Protein AF-A0A1F5BVP1-F1 (afdb_monomer_lite)

Sequence (93 aa):
MGLFGPTPPPRVTPEEFKNKVVSQLYVHGFSQKERNEVEELFAGDMYEDKEVDIGIDAGELARKIEWLKTNMDKHILSEEKIAALEAVFRQYM

pLDDT: mean 84.64, std 12.07, range [42.88, 94.56]

Structure (mmCIF, N/CA/C/O backbone):
data_AF-A0A1F5BVP1-F1
#
_entry.id   AF-A0A1F5BVP1-F1
#
loop_
_atom_site.group_PDB
_atom_site.id
_atom_site.type_symbol
_atom_site.label_atom_id
_atom_site.label_alt_id
_atom_site.label_comp_id
_atom_site.label_asym_id
_atom_site.label_entity_id
_atom_site.label_seq_id
_atom_site.pdbx_PDB_ins_code
_atom_site.Cartn_x
_atom_site.Cartn_y
_atom_site.Cartn_z
_atom_site.occupancy
_atom_site.B_iso_or_equiv
_atom_site.auth_seq_id
_atom_site.auth_comp_id
_atom_site.auth_asym_id
_atom_site.auth_atom_id
_atom_site.pdbx_PDB_model_num
ATOM 1 N N . MET A 1 1 ? 18.110 -15.561 -33.889 1.00 42.88 1 MET A N 1
ATOM 2 C CA . MET A 1 1 ? 18.877 -15.489 -32.628 1.00 42.88 1 MET A CA 1
ATOM 3 C C . MET A 1 1 ? 18.041 -14.696 -31.642 1.00 42.88 1 MET A C 1
ATOM 5 O O . MET A 1 1 ? 17.545 -13.644 -32.020 1.00 42.88 1 MET A O 1
ATOM 9 N N . GLY A 1 2 ? 17.759 -15.285 -30.479 1.00 49.84 2 GLY A N 1
ATOM 10 C CA . GLY A 1 2 ? 16.793 -14.776 -29.507 1.00 49.84 2 GLY A CA 1
ATOM 11 C C . GLY A 1 2 ? 17.285 -13.527 -28.782 1.00 49.84 2 GLY A C 1
ATOM 12 O O . GLY A 1 2 ? 18.436 -13.471 -28.365 1.00 49.84 2 GLY A O 1
ATOM 13 N N . LEU A 1 3 ? 16.390 -12.549 -28.640 1.00 50.53 3 LEU A N 1
ATOM 14 C CA . LEU A 1 3 ? 16.575 -11.325 -27.855 1.00 50.53 3 LEU A CA 1
ATOM 15 C C . LEU A 1 3 ? 15.427 -11.159 -26.849 1.00 50.53 3 LEU A C 1
ATOM 17 O O . LEU A 1 3 ? 14.904 -10.070 -26.658 1.00 50.53 3 LEU A O 1
ATOM 21 N N . PHE A 1 4 ? 15.013 -12.256 -26.223 1.00 55.00 4 PHE A N 1
ATOM 22 C CA . PHE A 1 4 ? 14.133 -12.213 -25.063 1.00 55.00 4 PHE A CA 1
ATOM 23 C C . PHE A 1 4 ? 14.929 -12.798 -23.904 1.00 55.00 4 PHE A C 1
ATOM 25 O O . PHE A 1 4 ? 14.995 -14.013 -23.727 1.00 55.00 4 PHE A O 1
ATOM 32 N N . GLY A 1 5 ? 15.616 -11.920 -23.166 1.00 55.91 5 GLY A N 1
ATOM 33 C CA . GLY A 1 5 ? 16.005 -12.241 -21.795 1.00 55.91 5 GLY A CA 1
ATOM 34 C C . GLY A 1 5 ? 14.754 -12.600 -20.979 1.00 55.91 5 GLY A C 1
ATOM 35 O O . GLY A 1 5 ? 13.641 -12.329 -21.440 1.00 55.91 5 GLY A O 1
ATOM 36 N N . PRO A 1 6 ? 14.904 -13.238 -19.806 1.00 50.28 6 PRO A N 1
ATOM 37 C CA . PRO A 1 6 ? 13.760 -13.568 -18.963 1.00 50.28 6 PRO A CA 1
ATOM 38 C C . PRO A 1 6 ? 12.928 -12.304 -18.749 1.00 50.28 6 PRO A C 1
ATOM 40 O O . PRO A 1 6 ? 13.460 -11.279 -18.323 1.00 50.28 6 PRO A O 1
ATOM 43 N N . THR A 1 7 ? 11.648 -12.362 -19.116 1.00 56.88 7 THR A N 1
ATOM 44 C CA . THR A 1 7 ? 10.698 -11.286 -18.849 1.00 56.88 7 THR A CA 1
ATOM 45 C C . THR A 1 7 ? 10.791 -10.973 -17.356 1.00 56.88 7 THR A C 1
ATOM 47 O O . THR A 1 7 ? 10.706 -11.919 -16.563 1.00 56.88 7 THR A O 1
ATOM 50 N N . PRO A 1 8 ? 11.030 -9.711 -16.952 1.00 57.62 8 PRO A N 1
ATOM 51 C CA . PRO A 1 8 ? 11.033 -9.375 -15.540 1.00 57.62 8 PRO A CA 1
ATOM 52 C C . PRO A 1 8 ? 9.720 -9.857 -14.911 1.00 57.62 8 PRO A C 1
ATOM 54 O O . PRO A 1 8 ? 8.686 -9.851 -15.593 1.00 57.62 8 PRO A O 1
ATOM 57 N N . PRO A 1 9 ? 9.759 -10.338 -13.656 1.00 61.56 9 PRO A N 1
ATOM 58 C CA . PRO A 1 9 ? 8.552 -10.770 -12.974 1.00 61.56 9 PRO A CA 1
ATOM 59 C C . PRO A 1 9 ? 7.510 -9.643 -13.020 1.00 61.56 9 PRO A C 1
ATOM 61 O O . PRO A 1 9 ? 7.889 -8.468 -13.000 1.00 61.56 9 PRO A O 1
ATOM 64 N N . PRO A 1 10 ? 6.217 -9.983 -13.127 1.00 77.38 10 PRO A N 1
ATOM 65 C CA . PRO A 1 10 ? 5.161 -8.988 -13.193 1.00 77.38 10 PRO A CA 1
ATOM 66 C C . PRO A 1 10 ? 5.222 -8.110 -11.941 1.00 77.38 10 PRO A C 1
ATOM 68 O O . PRO A 1 10 ? 5.179 -8.597 -10.809 1.00 77.38 10 PRO A O 1
ATOM 71 N N . ARG A 1 11 ? 5.399 -6.811 -12.171 1.00 85.44 11 ARG A N 1
ATOM 72 C CA . ARG A 1 11 ? 5.468 -5.772 -11.148 1.00 85.44 11 ARG A CA 1
ATOM 73 C C . ARG A 1 11 ? 4.328 -4.808 -11.371 1.00 85.44 11 ARG A C 1
ATOM 75 O O . ARG A 1 11 ? 4.072 -4.419 -12.508 1.00 85.44 11 ARG A O 1
ATOM 82 N N . VAL A 1 12 ? 3.697 -4.379 -10.288 1.00 86.94 12 VAL A N 1
ATOM 83 C CA . VAL A 1 12 ? 2.743 -3.275 -10.349 1.00 86.94 12 VAL A CA 1
ATOM 84 C C . VAL A 1 12 ? 3.543 -1.990 -10.494 1.00 86.94 12 VAL A C 1
ATOM 86 O O . VAL A 1 12 ? 4.217 -1.556 -9.560 1.00 86.94 12 VAL A O 1
ATOM 89 N N . THR A 1 13 ? 3.493 -1.399 -11.683 1.00 87.94 13 THR A N 1
ATOM 90 C CA . THR A 1 13 ? 4.173 -0.128 -11.965 1.00 87.94 13 THR A CA 1
ATOM 91 C C . THR A 1 13 ? 3.511 1.037 -11.211 1.00 87.94 13 THR A C 1
ATOM 93 O O . THR A 1 13 ? 2.338 0.938 -10.841 1.00 87.94 13 THR A O 1
ATOM 96 N N . PRO A 1 14 ? 4.194 2.183 -11.022 1.00 86.88 14 PRO A N 1
ATOM 97 C CA . PRO A 1 14 ? 3.590 3.362 -10.392 1.00 86.88 14 PRO A CA 1
ATOM 98 C C . PRO A 1 14 ? 2.299 3.828 -11.083 1.00 86.88 14 PRO A C 1
ATOM 100 O O . PRO A 1 14 ? 1.336 4.236 -10.428 1.00 86.88 14 PRO A O 1
ATOM 103 N N . GLU A 1 15 ? 2.246 3.728 -12.415 1.00 86.12 15 GLU A N 1
ATOM 104 C CA . GLU A 1 15 ? 1.048 4.058 -13.188 1.00 86.12 15 GLU A CA 1
ATOM 105 C C . GLU A 1 15 ? -0.103 3.089 -12.885 1.00 86.12 15 GLU A C 1
ATOM 107 O O . GLU A 1 15 ? -1.238 3.513 -12.657 1.00 86.12 15 GLU A O 1
ATOM 112 N N . GLU A 1 16 ? 0.174 1.786 -12.837 1.00 87.00 16 GLU A N 1
ATOM 113 C CA . GLU A 1 16 ? -0.829 0.772 -12.513 1.00 87.00 16 GLU A CA 1
ATOM 114 C C . GLU A 1 16 ? -1.291 0.850 -11.069 1.00 87.00 16 GLU A C 1
ATOM 116 O O . GLU A 1 16 ? -2.479 0.679 -10.799 1.00 87.00 16 GLU A O 1
ATOM 121 N N . PHE A 1 17 ? -0.392 1.168 -10.145 1.00 88.88 17 PHE A N 1
ATOM 122 C CA . PHE A 1 17 ? -0.767 1.414 -8.767 1.00 88.88 17 PHE A CA 1
ATOM 123 C C . PHE A 1 17 ? -1.779 2.564 -8.686 1.00 88.88 17 PHE A C 1
ATOM 125 O O 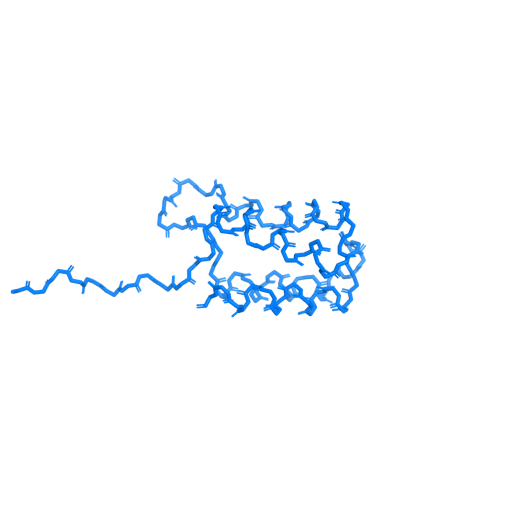. PHE A 1 17 ? -2.887 2.397 -8.168 1.00 88.88 17 PHE A O 1
ATOM 132 N N . LYS A 1 18 ? -1.453 3.711 -9.291 1.00 87.38 18 LYS A N 1
ATOM 133 C CA . LYS A 1 18 ? -2.316 4.896 -9.258 1.00 87.38 18 LYS A CA 1
ATOM 134 C C . LYS A 1 18 ? -3.651 4.682 -9.975 1.00 87.38 18 LYS A C 1
ATOM 136 O O . LYS A 1 18 ? -4.691 5.115 -9.483 1.00 87.38 18 LYS A O 1
ATOM 141 N N . ASN A 1 19 ? -3.640 4.021 -11.132 1.00 86.88 19 ASN A N 1
ATOM 142 C CA . ASN A 1 19 ? -4.828 3.901 -11.979 1.00 86.88 19 ASN A CA 1
ATOM 143 C C . ASN A 1 19 ? -5.697 2.686 -11.640 1.00 86.88 19 ASN A C 1
ATOM 145 O O . ASN A 1 19 ? -6.921 2.749 -11.769 1.00 86.88 19 ASN A O 1
ATOM 149 N N . LYS A 1 20 ? -5.083 1.573 -11.228 1.00 88.31 20 LYS A N 1
ATOM 150 C CA . LYS A 1 20 ? -5.772 0.296 -11.006 1.00 88.31 20 LYS A CA 1
ATOM 151 C C . LYS A 1 20 ? -5.926 0.016 -9.517 1.00 88.31 20 LYS A C 1
ATOM 153 O O . LYS A 1 20 ? -7.056 -0.102 -9.049 1.00 88.31 20 LYS A O 1
ATOM 158 N N . VAL A 1 21 ? -4.827 -0.009 -8.761 1.00 89.25 21 VAL A N 1
ATOM 159 C CA . VAL A 1 21 ? -4.859 -0.371 -7.333 1.00 89.25 21 VAL A CA 1
ATOM 160 C C . VAL A 1 21 ? -5.666 0.644 -6.527 1.00 89.25 21 VAL A C 1
ATOM 162 O O . VAL A 1 21 ? -6.659 0.267 -5.912 1.00 89.25 21 VAL A O 1
ATOM 165 N N . VAL A 1 22 ? -5.332 1.937 -6.584 1.00 88.12 22 VAL A N 1
ATOM 166 C CA . VAL A 1 22 ? -6.042 2.983 -5.815 1.00 88.12 22 VAL A CA 1
ATOM 167 C C . VAL A 1 22 ? -7.534 3.045 -6.167 1.00 88.12 22 VAL A C 1
ATOM 169 O O . VAL A 1 22 ? -8.379 3.248 -5.289 1.00 88.12 22 VAL A O 1
ATOM 172 N N . SER A 1 23 ? -7.871 2.821 -7.441 1.00 89.31 23 SER A N 1
ATOM 173 C CA . SER A 1 23 ? -9.258 2.747 -7.914 1.00 89.31 23 SER A CA 1
ATOM 174 C C . SER A 1 23 ? -10.006 1.556 -7.305 1.00 89.31 23 SER A C 1
ATOM 176 O O . SER A 1 23 ? -11.100 1.721 -6.763 1.00 89.31 23 SER A O 1
ATOM 178 N N . GLN A 1 24 ? -9.398 0.366 -7.294 1.00 90.62 24 GLN A N 1
ATOM 179 C CA . GLN A 1 24 ? -9.993 -0.812 -6.657 1.00 90.62 24 GLN A CA 1
ATOM 180 C C . GLN A 1 24 ? -10.118 -0.644 -5.139 1.00 90.62 24 GLN A C 1
ATOM 182 O O . GLN A 1 24 ? -11.153 -0.986 -4.573 1.00 90.62 24 GLN A O 1
ATOM 187 N N . LEU A 1 25 ? -9.135 -0.040 -4.466 1.00 90.50 25 LEU A N 1
ATOM 188 C CA . LEU A 1 25 ? -9.232 0.244 -3.029 1.00 90.50 25 LEU A CA 1
ATOM 189 C C . LEU A 1 25 ? -10.430 1.145 -2.704 1.00 90.50 25 LEU A C 1
ATOM 191 O O . LEU A 1 25 ? -11.112 0.932 -1.702 1.00 90.50 25 LEU A O 1
ATOM 195 N N . TYR A 1 26 ? -10.742 2.111 -3.573 1.00 89.62 26 TYR A N 1
ATOM 196 C CA . TYR A 1 26 ? -11.958 2.911 -3.435 1.00 89.62 26 TYR A CA 1
ATOM 197 C C . TYR A 1 26 ? -13.231 2.055 -3.538 1.00 89.62 26 TYR A C 1
ATOM 199 O O . TYR A 1 26 ? -14.118 2.180 -2.693 1.00 89.62 26 TYR A O 1
ATOM 207 N N . VAL A 1 27 ? -13.301 1.142 -4.514 1.00 89.75 27 VAL A N 1
ATOM 208 C CA . VAL A 1 27 ? -14.423 0.193 -4.668 1.00 89.75 27 VAL A CA 1
ATOM 209 C C . VAL A 1 27 ? -14.564 -0.718 -3.443 1.00 89.75 27 VAL A C 1
ATOM 211 O O . VAL A 1 27 ? -15.678 -0.992 -3.002 1.00 89.75 27 VAL A O 1
ATOM 214 N N . HIS A 1 28 ? -13.445 -1.121 -2.840 1.00 88.38 28 HIS A N 1
ATOM 215 C CA . HIS A 1 28 ? -13.396 -1.927 -1.617 1.00 88.38 28 HIS A CA 1
ATOM 216 C C . H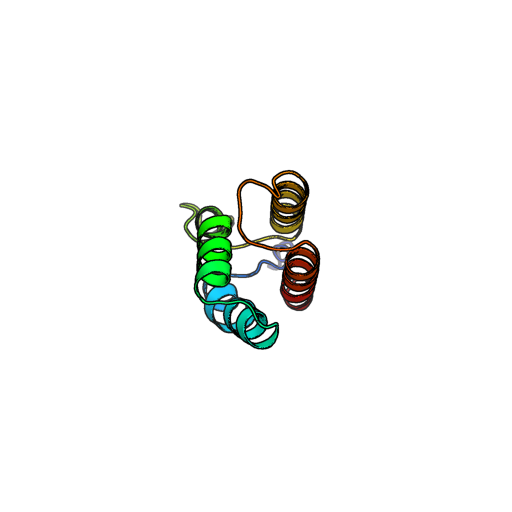IS A 1 28 ? -13.658 -1.129 -0.322 1.00 88.38 28 HIS A C 1
ATOM 218 O O . HIS A 1 28 ? -13.489 -1.657 0.777 1.00 88.38 28 HIS A O 1
ATOM 224 N N . GLY A 1 29 ? -14.093 0.132 -0.419 1.00 91.25 29 GLY A N 1
ATOM 225 C CA . GLY A 1 29 ? -14.527 0.920 0.737 1.00 91.25 29 GLY A CA 1
ATOM 226 C C . GLY A 1 29 ? -13.386 1.494 1.579 1.00 91.25 29 GLY A C 1
ATOM 227 O O . GLY A 1 29 ? -13.575 1.792 2.763 1.00 91.25 29 GLY A O 1
ATOM 228 N N . PHE A 1 30 ? -12.195 1.662 1.000 1.00 93.81 30 PHE A N 1
ATOM 229 C CA . PHE A 1 30 ? -11.109 2.367 1.672 1.00 93.81 30 PHE A CA 1
ATOM 230 C C . PHE A 1 30 ? -11.406 3.868 1.704 1.00 93.81 30 PHE A C 1
ATOM 232 O O . PHE A 1 30 ? -11.671 4.517 0.687 1.00 93.81 30 PHE A O 1
ATOM 239 N N . SER A 1 31 ? -11.316 4.446 2.895 1.00 94.00 31 SER A N 1
ATOM 240 C CA . SER A 1 31 ? -11.382 5.886 3.100 1.00 94.00 31 SER A CA 1
ATOM 241 C C . SER A 1 31 ? -10.190 6.588 2.443 1.00 94.00 31 SER A C 1
ATOM 243 O O . SER A 1 31 ? -9.204 5.971 2.038 1.00 94.00 31 SER A O 1
ATOM 245 N N . GLN A 1 32 ? -10.257 7.917 2.331 1.00 92.06 32 GLN A N 1
ATOM 246 C CA . GLN A 1 32 ? -9.118 8.693 1.833 1.00 92.06 32 GLN A CA 1
ATOM 247 C C . GLN A 1 32 ? -7.867 8.494 2.698 1.00 92.06 32 GLN A C 1
ATOM 249 O O . GLN A 1 32 ? -6.785 8.335 2.153 1.00 92.06 32 GLN A O 1
ATOM 254 N N . LYS A 1 33 ? -8.018 8.460 4.028 1.00 92.62 33 LYS A N 1
ATOM 255 C CA . LYS A 1 33 ? -6.883 8.280 4.943 1.00 92.62 33 LYS A CA 1
ATOM 256 C C . LYS A 1 33 ? -6.217 6.921 4.752 1.00 92.62 33 LYS A C 1
ATOM 258 O O . LYS A 1 33 ? -5.003 6.850 4.693 1.00 92.62 33 LYS A O 1
ATOM 263 N N . GLU A 1 34 ? -7.010 5.862 4.610 1.00 92.69 34 GLU A N 1
ATOM 264 C CA . GLU A 1 34 ? -6.485 4.504 4.419 1.00 92.69 34 GLU A CA 1
ATOM 265 C C . GLU A 1 34 ? -5.807 4.337 3.065 1.00 92.69 34 GLU A C 1
ATOM 267 O O . GLU A 1 34 ? -4.800 3.650 2.972 1.00 92.69 34 GLU A O 1
ATOM 272 N N . ARG A 1 35 ? -6.333 4.976 2.013 1.00 92.31 35 ARG A N 1
ATOM 273 C CA . ARG A 1 35 ? -5.652 4.995 0.716 1.00 92.31 35 ARG A CA 1
ATOM 274 C C . ARG A 1 35 ? -4.323 5.729 0.819 1.00 92.31 35 ARG A C 1
ATOM 276 O O . ARG A 1 35 ? -3.331 5.155 0.407 1.00 92.31 35 ARG A O 1
ATOM 283 N N . ASN A 1 36 ? -4.286 6.910 1.437 1.00 91.44 36 ASN A N 1
ATOM 284 C CA . ASN A 1 36 ? -3.037 7.646 1.648 1.00 91.44 36 ASN A CA 1
ATOM 285 C C . ASN A 1 36 ? -2.003 6.814 2.424 1.00 91.44 36 ASN A C 1
ATOM 287 O O . ASN A 1 36 ? -0.853 6.768 2.015 1.00 91.44 36 ASN A O 1
ATOM 291 N N . GLU A 1 37 ? -2.417 6.108 3.481 1.00 91.56 37 GLU A N 1
ATOM 292 C CA . GLU A 1 37 ? -1.547 5.190 4.234 1.00 91.56 37 GLU A CA 1
ATOM 293 C C . GLU A 1 37 ? -0.948 4.103 3.325 1.00 91.56 37 GLU A C 1
ATOM 295 O O . GLU A 1 37 ? 0.242 3.806 3.391 1.00 91.56 37 GLU A O 1
ATOM 300 N N . VAL A 1 38 ? -1.766 3.521 2.440 1.00 91.19 38 VAL A N 1
ATOM 301 C CA . VAL A 1 38 ? -1.297 2.540 1.453 1.00 91.19 38 VAL A CA 1
ATOM 302 C C . VAL A 1 38 ? -0.329 3.190 0.460 1.00 91.19 38 VAL A C 1
ATOM 304 O O . VAL A 1 38 ? 0.710 2.607 0.170 1.00 91.19 38 VAL A O 1
ATOM 307 N N . GLU A 1 39 ? -0.621 4.387 -0.051 1.00 90.31 39 GLU A N 1
ATOM 308 C CA . GLU A 1 39 ? 0.299 5.104 -0.944 1.00 90.31 39 GLU A CA 1
ATOM 309 C C . GLU A 1 39 ? 1.645 5.380 -0.260 1.00 90.31 39 GLU A C 1
ATOM 311 O O . GLU A 1 39 ? 2.685 5.127 -0.860 1.00 90.31 39 GLU A O 1
ATOM 316 N N . GLU A 1 40 ? 1.644 5.821 1.000 1.00 90.06 40 GLU A N 1
ATOM 317 C CA . GLU A 1 40 ? 2.861 6.065 1.785 1.00 90.06 40 GLU A CA 1
ATOM 318 C C . GLU A 1 40 ? 3.652 4.776 2.042 1.00 90.06 40 GLU A C 1
ATOM 320 O O . GLU A 1 40 ? 4.874 4.759 1.879 1.00 90.06 40 GLU A O 1
ATOM 325 N N . LEU A 1 41 ? 2.966 3.676 2.368 1.00 90.19 41 LEU A N 1
ATOM 326 C CA . LEU A 1 41 ? 3.584 2.369 2.600 1.00 90.19 41 LEU A CA 1
ATOM 327 C C . LEU A 1 41 ? 4.378 1.876 1.382 1.00 90.19 41 LEU A C 1
ATOM 329 O O . LEU A 1 41 ? 5.439 1.267 1.542 1.00 90.19 41 LEU A O 1
ATOM 333 N N . PHE A 1 42 ? 3.871 2.121 0.173 1.00 89.19 42 PHE A N 1
ATOM 334 C CA . PHE A 1 42 ? 4.492 1.690 -1.082 1.00 89.19 42 PHE A CA 1
ATOM 335 C C . PHE A 1 42 ? 5.240 2.808 -1.828 1.00 89.19 42 PHE A C 1
ATOM 337 O O . PHE A 1 42 ? 5.808 2.565 -2.892 1.00 89.19 42 PHE A O 1
ATOM 344 N N . ALA A 1 43 ? 5.282 4.029 -1.287 1.00 86.25 43 ALA A N 1
ATOM 345 C CA . ALA A 1 43 ? 5.956 5.154 -1.932 1.00 86.25 43 ALA A CA 1
ATOM 346 C C . ALA A 1 43 ? 7.444 4.861 -2.170 1.00 86.25 43 ALA A C 1
ATOM 348 O O . ALA A 1 43 ? 7.975 5.212 -3.218 1.00 86.25 43 ALA A O 1
ATOM 349 N N . GLY A 1 44 ? 8.098 4.174 -1.227 1.00 82.50 44 GLY A N 1
ATOM 350 C CA . GLY A 1 44 ? 9.502 3.781 -1.358 1.00 82.50 44 GLY A CA 1
ATOM 351 C C . GLY A 1 44 ? 9.784 2.980 -2.631 1.00 82.50 44 GLY A C 1
ATOM 352 O O . GLY A 1 44 ? 10.696 3.337 -3.363 1.00 82.50 44 GLY A O 1
ATOM 353 N N . ASP A 1 45 ? 8.957 1.976 -2.939 1.00 81.62 45 ASP A N 1
ATOM 354 C CA . ASP A 1 45 ? 9.179 1.090 -4.096 1.00 81.62 45 ASP A CA 1
ATOM 355 C C . ASP A 1 45 ? 8.715 1.743 -5.419 1.00 81.62 45 ASP A C 1
ATOM 357 O O . ASP A 1 45 ? 9.133 1.373 -6.515 1.00 81.62 45 ASP A O 1
ATOM 361 N N . MET A 1 46 ? 7.859 2.771 -5.349 1.00 81.00 46 MET A N 1
ATOM 362 C CA . MET A 1 46 ? 7.415 3.524 -6.532 1.00 81.00 46 MET A CA 1
ATOM 363 C C . MET A 1 46 ? 8.389 4.600 -7.002 1.00 81.00 46 MET A C 1
ATOM 365 O O . MET A 1 46 ? 8.311 5.006 -8.163 1.00 81.00 46 MET A O 1
ATOM 369 N N . TYR A 1 47 ? 9.266 5.079 -6.121 1.00 76.69 47 TYR A N 1
ATOM 370 C CA . TYR A 1 47 ? 10.199 6.172 -6.403 1.00 76.69 47 TYR A CA 1
ATOM 371 C C . TYR A 1 47 ? 11.667 5.744 -6.255 1.00 76.69 47 TYR A C 1
ATOM 373 O O . TYR A 1 47 ? 12.518 6.581 -5.959 1.00 76.69 47 TYR A O 1
ATOM 381 N N . GLU A 1 48 ? 11.976 4.459 -6.458 1.00 72.50 48 GLU A N 1
ATOM 382 C CA . GLU A 1 48 ? 13.360 3.980 -6.448 1.00 72.50 48 GLU A CA 1
ATOM 383 C C . GLU A 1 48 ? 14.215 4.618 -7.560 1.00 72.50 48 GLU A C 1
ATOM 385 O O . GLU A 1 48 ? 13.761 4.837 -8.684 1.00 72.50 48 GLU A O 1
ATOM 390 N N . ASP A 1 49 ? 15.494 4.872 -7.255 1.00 66.88 49 ASP A N 1
ATOM 391 C CA . ASP A 1 49 ? 16.452 5.516 -8.171 1.00 66.88 49 ASP A CA 1
ATOM 392 C C . ASP A 1 49 ? 16.785 4.663 -9.409 1.00 66.88 49 ASP A C 1
ATOM 394 O O . ASP A 1 49 ? 17.279 5.172 -10.419 1.00 66.88 49 ASP A O 1
ATOM 398 N N . LYS A 1 50 ? 16.566 3.346 -9.335 1.00 71.38 50 LYS A N 1
ATOM 399 C CA . LYS A 1 50 ? 16.869 2.407 -10.415 1.00 71.38 50 LYS A CA 1
ATOM 400 C C . LYS A 1 50 ? 15.592 1.987 -11.116 1.00 71.38 50 LYS A C 1
ATOM 402 O O . LYS A 1 50 ? 14.767 1.292 -10.546 1.00 71.38 50 LYS A O 1
ATOM 407 N N . GLU A 1 51 ? 15.500 2.293 -12.406 1.00 63.78 51 GLU A N 1
ATOM 408 C CA . GLU A 1 51 ? 14.351 1.943 -13.255 1.00 63.78 51 GLU A CA 1
ATOM 409 C C . GLU A 1 51 ? 14.012 0.441 -13.245 1.00 63.78 51 GLU A C 1
ATOM 411 O O . GLU A 1 51 ? 12.852 0.059 -13.363 1.00 63.78 51 GLU A O 1
ATOM 416 N N . VAL A 1 52 ? 15.017 -0.420 -13.046 1.00 67.81 52 VAL A N 1
ATOM 417 C CA . VAL A 1 52 ? 14.838 -1.878 -12.947 1.00 67.81 52 VAL A CA 1
ATOM 418 C C . VAL A 1 52 ? 14.220 -2.344 -11.631 1.00 67.81 52 VAL A C 1
ATOM 420 O O . VAL A 1 52 ? 13.795 -3.494 -11.568 1.00 67.81 52 VAL A O 1
ATOM 423 N N . ASP A 1 53 ? 14.173 -1.489 -10.615 1.00 72.00 53 ASP A N 1
ATOM 424 C CA . ASP A 1 53 ? 13.639 -1.778 -9.283 1.00 72.00 53 ASP A CA 1
ATOM 425 C C . ASP A 1 53 ? 12.332 -0.999 -9.018 1.00 72.00 53 ASP A C 1
ATOM 427 O O . ASP A 1 53 ? 11.676 -1.216 -8.010 1.00 72.00 53 ASP A O 1
ATOM 431 N N . ILE A 1 54 ? 11.892 -0.152 -9.962 1.00 81.81 54 ILE A N 1
ATOM 432 C CA . ILE A 1 54 ? 10.630 0.590 -9.860 1.00 81.81 54 ILE A CA 1
ATOM 433 C C . ILE A 1 54 ? 9.423 -0.355 -9.926 1.00 81.81 54 ILE A C 1
ATOM 435 O O . ILE A 1 54 ? 9.264 -1.151 -10.861 1.00 81.81 54 ILE A O 1
ATOM 439 N N . GLY A 1 55 ? 8.499 -0.156 -8.988 1.00 85.50 55 GLY A N 1
ATOM 440 C CA . GLY A 1 55 ? 7.235 -0.874 -8.896 1.00 85.50 55 GLY A CA 1
ATOM 441 C C . GLY A 1 55 ? 7.228 -1.857 -7.735 1.00 85.50 55 GLY A C 1
ATOM 442 O O . GLY A 1 55 ? 8.117 -1.855 -6.900 1.00 85.50 55 GLY A O 1
ATOM 443 N N . ILE A 1 56 ? 6.178 -2.670 -7.663 1.00 87.06 56 ILE A N 1
ATOM 444 C CA . ILE A 1 56 ? 5.981 -3.603 -6.550 1.00 87.06 56 ILE A CA 1
ATOM 445 C C . ILE A 1 56 ? 5.939 -5.013 -7.110 1.00 87.06 56 ILE A C 1
ATOM 447 O O . ILE A 1 56 ? 5.052 -5.330 -7.910 1.00 87.06 56 ILE A O 1
ATOM 451 N N . ASP A 1 57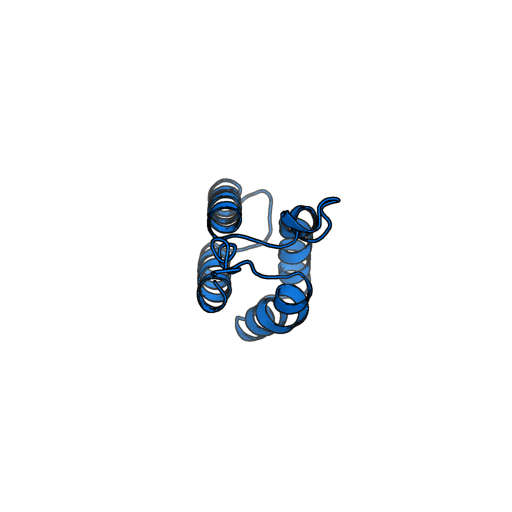 ? 6.874 -5.857 -6.688 1.00 89.38 57 ASP A N 1
ATOM 452 C CA . ASP A 1 57 ? 6.855 -7.290 -6.962 1.00 89.38 57 ASP A CA 1
ATOM 453 C C . ASP A 1 57 ? 6.078 -8.088 -5.894 1.00 89.38 57 ASP A C 1
ATOM 455 O O . ASP A 1 57 ? 5.684 -7.591 -4.833 1.00 89.38 57 ASP A O 1
ATOM 459 N N . ALA A 1 58 ? 5.812 -9.363 -6.186 1.00 88.38 58 ALA A N 1
ATOM 460 C CA . ALA A 1 58 ? 5.046 -10.229 -5.289 1.00 88.38 58 ALA A CA 1
ATOM 461 C C . ALA A 1 58 ? 5.737 -10.474 -3.931 1.00 88.38 58 ALA A C 1
ATOM 463 O O . ALA A 1 58 ? 5.060 -10.698 -2.924 1.00 88.38 58 ALA A O 1
ATOM 464 N N . GLY A 1 59 ? 7.071 -10.447 -3.888 1.00 89.12 59 GLY A N 1
ATOM 465 C CA . GLY A 1 59 ? 7.851 -10.591 -2.661 1.00 89.12 59 GLY A CA 1
ATOM 466 C C . GLY A 1 59 ? 7.798 -9.331 -1.798 1.00 89.12 59 GLY A C 1
ATOM 467 O O . GLY A 1 59 ? 7.636 -9.424 -0.581 1.00 89.12 59 GLY A O 1
ATOM 468 N N . GLU A 1 60 ? 7.871 -8.156 -2.416 1.00 89.19 60 GLU A N 1
ATOM 469 C CA . GLU A 1 60 ? 7.681 -6.859 -1.764 1.00 89.19 60 GLU A CA 1
ATOM 470 C C . GLU A 1 60 ? 6.293 -6.750 -1.153 1.00 89.19 60 GLU A C 1
ATOM 472 O O . GLU A 1 60 ? 6.178 -6.467 0.041 1.00 89.19 60 GLU A O 1
ATOM 477 N N . LEU A 1 61 ? 5.253 -7.084 -1.920 1.00 91.56 61 LEU A N 1
ATOM 478 C CA . LEU A 1 61 ? 3.888 -7.142 -1.408 1.00 91.56 61 LEU A CA 1
ATOM 479 C C . LEU A 1 61 ? 3.785 -8.062 -0.190 1.00 91.56 61 LEU A C 1
ATOM 481 O O . LEU A 1 61 ? 3.242 -7.650 0.833 1.00 91.56 61 LEU A O 1
ATOM 485 N N . ALA A 1 62 ? 4.316 -9.285 -0.271 1.00 91.56 62 ALA A N 1
ATOM 486 C CA . ALA A 1 62 ? 4.244 -10.240 0.831 1.00 91.56 62 ALA A CA 1
ATOM 487 C C . ALA A 1 62 ? 4.886 -9.684 2.114 1.00 91.56 62 ALA A C 1
ATOM 489 O O . ALA A 1 62 ? 4.273 -9.755 3.180 1.00 91.56 62 ALA A O 1
ATOM 490 N N . ARG A 1 63 ? 6.067 -9.057 2.003 1.00 91.88 63 ARG A N 1
ATOM 491 C CA . ARG A 1 63 ? 6.755 -8.420 3.139 1.00 91.88 63 ARG A CA 1
ATOM 492 C C . ARG A 1 63 ? 5.939 -7.277 3.742 1.00 91.88 63 ARG A C 1
ATOM 494 O O . ARG A 1 63 ? 5.846 -7.178 4.963 1.00 91.88 63 ARG A O 1
ATOM 501 N N . LYS A 1 64 ? 5.324 -6.424 2.916 1.00 91.69 64 LYS A N 1
ATOM 502 C CA . LYS A 1 64 ? 4.508 -5.306 3.424 1.00 91.69 64 LYS A CA 1
ATOM 503 C C . LYS A 1 64 ? 3.200 -5.777 4.046 1.00 91.69 64 LYS A C 1
ATOM 505 O O . LYS A 1 64 ? 2.804 -5.254 5.080 1.00 91.69 64 LYS A O 1
ATOM 510 N N . ILE A 1 65 ? 2.559 -6.795 3.474 1.00 93.94 65 ILE A N 1
ATOM 511 C CA . ILE A 1 65 ? 1.356 -7.412 4.048 1.00 93.94 65 ILE A CA 1
ATOM 512 C C . ILE A 1 65 ? 1.670 -8.077 5.393 1.00 93.94 65 ILE A C 1
ATOM 514 O O . ILE A 1 65 ? 0.890 -7.944 6.335 1.00 93.94 65 ILE A O 1
ATO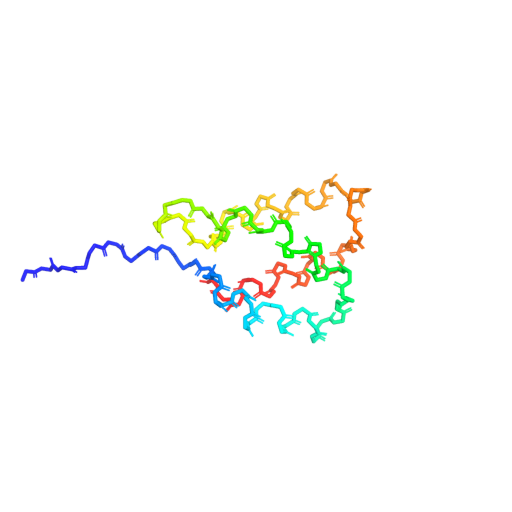M 518 N N . GLU A 1 66 ? 2.807 -8.762 5.513 1.00 94.06 66 GLU A N 1
ATOM 519 C CA . GLU A 1 66 ? 3.272 -9.308 6.791 1.00 94.06 66 GLU A CA 1
ATOM 520 C C . GLU A 1 66 ? 3.552 -8.194 7.810 1.00 94.06 66 GLU A C 1
ATOM 522 O O . GLU A 1 66 ? 3.124 -8.289 8.962 1.00 94.06 66 GLU A O 1
ATOM 527 N N . TRP A 1 67 ? 4.197 -7.103 7.385 1.00 93.44 67 TRP A N 1
ATOM 528 C CA . TRP A 1 67 ? 4.427 -5.942 8.243 1.00 93.44 67 TRP A CA 1
ATOM 529 C C . TRP A 1 67 ? 3.114 -5.328 8.744 1.00 93.44 67 TRP A C 1
ATOM 531 O O . TRP A 1 67 ? 2.984 -5.101 9.943 1.00 93.44 67 TRP A O 1
ATOM 541 N N . LEU A 1 68 ? 2.115 -5.144 7.873 1.00 93.25 68 LEU A N 1
ATOM 542 C CA . LEU A 1 68 ? 0.783 -4.664 8.262 1.00 93.25 68 LEU A CA 1
ATOM 543 C C . LEU A 1 68 ? 0.136 -5.605 9.294 1.00 93.25 68 LEU A C 1
ATOM 545 O O . 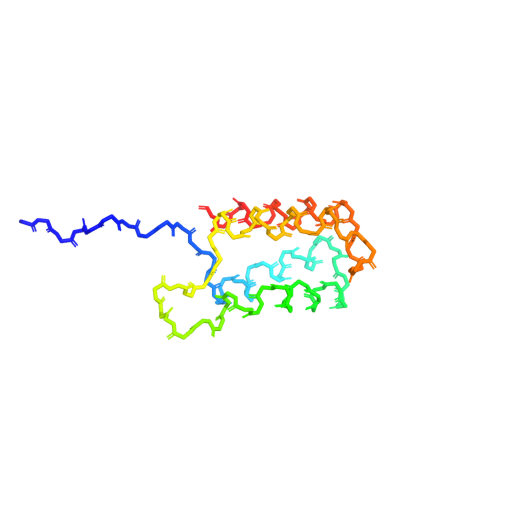LEU A 1 68 ? -0.237 -5.188 10.384 1.00 93.25 68 LEU A O 1
ATOM 549 N N . LYS A 1 69 ? 0.100 -6.914 9.016 1.00 93.12 69 LYS A N 1
ATOM 550 C CA . LYS A 1 69 ? -0.486 -7.907 9.941 1.00 93.12 69 LYS A CA 1
ATOM 551 C C . LYS A 1 69 ? 0.207 -7.936 11.308 1.00 93.12 69 LYS A C 1
ATOM 553 O O . LYS A 1 69 ? -0.439 -8.205 12.315 1.00 93.12 69 LYS A O 1
ATOM 558 N N . THR A 1 70 ? 1.514 -7.682 11.355 1.00 94.56 70 THR A N 1
ATOM 559 C CA . THR A 1 70 ? 2.300 -7.686 12.602 1.00 94.56 70 THR A CA 1
ATOM 560 C C . THR A 1 70 ? 2.278 -6.347 13.343 1.00 94.56 70 THR A C 1
ATOM 562 O O . THR A 1 70 ? 2.496 -6.333 14.552 1.00 94.56 70 THR A O 1
ATOM 565 N N . ASN A 1 71 ? 1.980 -5.241 12.655 1.00 93.62 71 ASN A N 1
ATOM 566 C CA . ASN A 1 71 ? 2.009 -3.875 13.189 1.00 93.62 71 ASN A CA 1
ATOM 567 C C . ASN A 1 71 ? 0.626 -3.208 13.122 1.00 93.62 71 ASN A C 1
ATOM 569 O O . ASN A 1 71 ? 0.505 -2.036 12.764 1.00 93.62 71 ASN A O 1
ATOM 573 N N . MET A 1 72 ? -0.418 -3.943 13.512 1.00 90.94 72 MET A N 1
ATOM 574 C CA . MET A 1 72 ? -1.810 -3.465 13.512 1.00 90.94 72 MET A CA 1
ATOM 575 C C . MET A 1 72 ? -2.038 -2.198 14.359 1.00 90.94 72 MET A C 1
ATOM 577 O O . MET A 1 72 ? -3.027 -1.500 14.157 1.00 90.94 72 MET A O 1
ATOM 581 N N . ASP A 1 73 ? -1.150 -1.884 15.309 1.00 91.00 73 ASP A N 1
ATOM 582 C CA . ASP A 1 73 ? -1.188 -0.658 16.119 1.00 91.00 73 ASP A CA 1
ATOM 583 C C . AS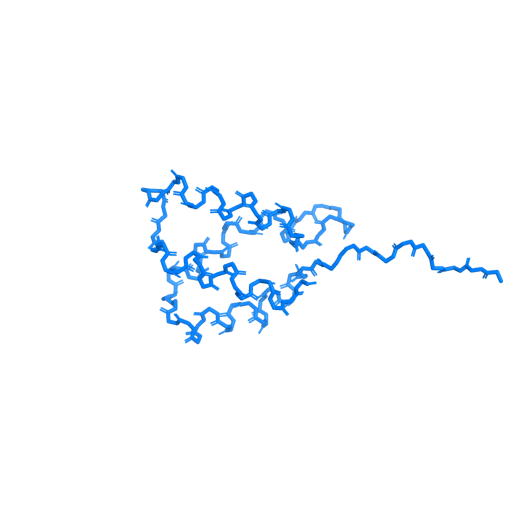P A 1 73 ? -0.526 0.557 15.442 1.00 91.00 73 ASP A C 1
ATOM 585 O O . ASP A 1 73 ? -0.660 1.680 15.934 1.00 91.00 73 ASP A O 1
ATOM 589 N N . LYS A 1 74 ? 0.216 0.349 14.346 1.00 89.88 74 LYS A N 1
ATOM 590 C CA . LYS A 1 74 ? 0.984 1.395 13.646 1.00 89.88 74 LYS A CA 1
ATOM 591 C C . LYS A 1 74 ? 0.252 2.030 12.478 1.00 89.88 74 LYS A C 1
ATOM 593 O O . LYS A 1 74 ? 0.694 3.074 12.015 1.00 89.88 74 LYS A O 1
ATOM 598 N N . HIS A 1 75 ? -0.843 1.429 12.036 1.00 92.25 75 HIS A N 1
ATOM 599 C CA . HIS A 1 75 ? -1.624 1.893 10.900 1.00 92.25 75 HIS A CA 1
ATOM 600 C C . HIS A 1 75 ? -3.120 1.813 11.199 1.00 92.25 75 HIS A C 1
ATOM 602 O O . HIS A 1 75 ? -3.562 1.240 12.192 1.00 92.25 75 HIS A O 1
ATOM 608 N N . ILE A 1 76 ? -3.929 2.347 10.288 1.00 91.12 76 ILE A N 1
ATOM 609 C CA . ILE A 1 76 ? -5.390 2.416 10.445 1.00 91.12 76 ILE A CA 1
ATOM 610 C C . ILE A 1 76 ? -6.159 1.304 9.713 1.00 91.12 76 ILE A C 1
ATOM 612 O O . ILE A 1 76 ? -7.379 1.225 9.835 1.00 91.12 76 ILE A O 1
ATOM 616 N N . LEU A 1 77 ? -5.471 0.458 8.939 1.00 92.19 77 LEU A N 1
ATOM 617 C CA . LEU A 1 77 ? -6.086 -0.644 8.194 1.00 92.19 77 LEU A CA 1
ATOM 618 C C . LEU A 1 77 ? -6.557 -1.774 9.124 1.00 92.19 77 LEU A C 1
ATOM 620 O O . LEU A 1 77 ? -5.836 -2.188 10.026 1.00 92.19 77 LEU A O 1
ATOM 624 N N . SER A 1 78 ? -7.752 -2.308 8.871 1.00 92.12 78 SER A N 1
ATOM 625 C CA . SER A 1 78 ? -8.239 -3.536 9.511 1.00 92.12 78 SER A CA 1
ATOM 626 C C . SER A 1 78 ? -7.695 -4.786 8.812 1.00 92.12 78 SER A C 1
ATOM 628 O O . SER A 1 78 ? -7.306 -4.730 7.646 1.00 92.12 78 SER A O 1
ATOM 630 N N . GLU A 1 79 ? -7.732 -5.943 9.480 1.00 91.88 79 GLU A N 1
ATOM 631 C CA . GLU A 1 79 ? -7.312 -7.223 8.883 1.00 91.88 79 GLU A CA 1
ATOM 632 C C . GLU A 1 79 ? -8.065 -7.541 7.582 1.00 91.88 79 GLU A C 1
ATOM 634 O O . GLU A 1 79 ? -7.462 -7.966 6.597 1.00 91.88 79 GLU A O 1
ATOM 639 N N . GLU A 1 80 ? -9.370 -7.260 7.542 1.00 91.88 80 GLU A N 1
ATOM 640 C CA . GLU A 1 80 ? -10.199 -7.418 6.341 1.00 91.88 80 GLU A CA 1
ATOM 641 C C . GLU A 1 80 ? -9.705 -6.538 5.186 1.00 91.88 80 GLU A C 1
ATOM 643 O O . GLU A 1 80 ? -9.657 -6.979 4.036 1.00 91.88 80 GLU A O 1
ATOM 648 N N . LYS A 1 81 ? -9.287 -5.302 5.486 1.00 92.50 81 LYS A N 1
ATOM 649 C CA . LYS A 1 81 ? -8.722 -4.389 4.487 1.00 92.50 81 LYS A CA 1
ATOM 650 C C . LYS A 1 81 ? -7.342 -4.832 4.037 1.00 92.50 81 LYS A C 1
ATOM 652 O O . LYS A 1 81 ? -7.056 -4.752 2.849 1.00 92.50 81 LYS A O 1
ATOM 657 N N . ILE A 1 82 ? -6.512 -5.366 4.926 1.00 93.25 82 ILE A N 1
ATOM 658 C CA . ILE A 1 82 ? -5.221 -5.943 4.534 1.00 93.25 82 ILE A CA 1
ATOM 659 C C . ILE A 1 82 ? -5.434 -7.130 3.583 1.00 93.25 82 ILE A C 1
ATOM 661 O O . ILE A 1 82 ? -4.753 -7.231 2.564 1.00 93.25 82 ILE A O 1
ATOM 665 N N . ALA A 1 83 ? -6.414 -7.994 3.861 1.00 93.25 83 ALA A N 1
ATOM 666 C CA . ALA A 1 83 ? -6.764 -9.098 2.969 1.00 93.25 83 ALA A CA 1
ATOM 667 C C . ALA A 1 83 ? -7.293 -8.603 1.610 1.00 93.25 83 ALA A C 1
ATOM 669 O O . ALA A 1 83 ? -6.901 -9.129 0.567 1.00 93.25 83 ALA A O 1
ATOM 670 N N . ALA A 1 84 ? -8.139 -7.566 1.602 1.00 93.31 84 ALA A N 1
ATOM 671 C CA . ALA A 1 84 ? -8.623 -6.946 0.368 1.00 93.31 84 ALA A CA 1
ATOM 672 C C . ALA A 1 84 ? -7.482 -6.306 -0.442 1.00 93.31 84 ALA A C 1
ATOM 674 O O . ALA A 1 84 ? -7.424 -6.481 -1.655 1.00 93.31 84 ALA A O 1
ATOM 675 N N . LEU A 1 85 ? -6.549 -5.621 0.224 1.00 92.88 85 LEU A N 1
ATOM 676 C CA . LEU A 1 85 ? -5.354 -5.038 -0.387 1.00 92.88 85 LEU A CA 1
ATOM 677 C C . LEU A 1 85 ? -4.507 -6.119 -1.069 1.00 92.88 85 LEU A C 1
ATOM 679 O O . LEU A 1 85 ? -4.179 -5.988 -2.246 1.00 92.88 85 LEU A O 1
ATOM 683 N N . GLU A 1 86 ? -4.209 -7.211 -0.360 1.00 93.31 86 GLU A N 1
ATOM 684 C CA . GLU A 1 86 ? -3.474 -8.351 -0.915 1.00 93.31 86 GLU A CA 1
ATOM 685 C C . GLU A 1 86 ? -4.189 -8.932 -2.147 1.00 93.31 86 GLU A C 1
ATOM 687 O O . GLU A 1 86 ? -3.558 -9.182 -3.176 1.00 93.31 86 GLU A O 1
ATOM 692 N N . ALA A 1 87 ? -5.511 -9.105 -2.071 1.00 91.69 87 ALA A N 1
ATOM 693 C CA . ALA A 1 87 ? -6.311 -9.628 -3.173 1.00 91.69 87 ALA A CA 1
ATOM 694 C C . ALA A 1 87 ? -6.292 -8.709 -4.404 1.00 91.69 87 ALA A C 1
ATOM 696 O O . ALA A 1 87 ? -6.161 -9.207 -5.520 1.00 91.69 87 ALA A O 1
ATOM 697 N N . VAL A 1 88 ? -6.385 -7.388 -4.214 1.00 90.75 88 VAL A N 1
ATOM 698 C CA . VAL A 1 88 ? -6.313 -6.401 -5.303 1.00 90.75 88 VAL A CA 1
ATOM 699 C C . VAL A 1 88 ? -4.962 -6.478 -6.004 1.00 90.75 88 VAL A C 1
ATOM 701 O O . VAL A 1 88 ? -4.912 -6.570 -7.226 1.00 90.75 88 VAL A O 1
ATOM 704 N N . PHE A 1 89 ? -3.862 -6.496 -5.253 1.00 89.00 89 PHE A N 1
ATOM 705 C CA . PHE A 1 89 ? -2.529 -6.579 -5.846 1.00 89.00 89 PHE A CA 1
ATOM 706 C C . PHE A 1 89 ? -2.302 -7.884 -6.617 1.00 89.00 89 PHE A C 1
ATOM 708 O O . PHE A 1 89 ? -1.774 -7.856 -7.727 1.00 89.00 89 PHE A O 1
ATOM 715 N N . ARG A 1 90 ? -2.772 -9.018 -6.083 1.00 87.56 90 ARG A N 1
ATOM 716 C CA . ARG A 1 90 ? -2.683 -10.331 -6.747 1.00 87.56 90 ARG A CA 1
ATOM 717 C C . ARG A 1 90 ? -3.461 -10.424 -8.064 1.00 87.56 90 ARG A C 1
ATOM 719 O O . ARG A 1 90 ? -3.228 -11.359 -8.816 1.00 87.56 90 ARG A O 1
ATOM 726 N N . GLN A 1 91 ? -4.390 -9.510 -8.349 1.00 86.12 91 GLN A N 1
ATOM 727 C CA . GLN A 1 91 ? -5.072 -9.461 -9.652 1.00 86.12 91 GLN A CA 1
ATOM 728 C C . GLN A 1 91 ? -4.208 -8.836 -10.755 1.00 86.12 91 GLN A C 1
ATOM 730 O O . GLN A 1 91 ? -4.516 -9.009 -11.934 1.00 86.12 91 GLN A O 1
ATOM 735 N N . TYR A 1 92 ? -3.169 -8.085 -10.383 1.00 82.25 92 TYR A N 1
ATOM 736 C CA . TYR A 1 92 ? -2.328 -7.316 -11.303 1.00 82.25 92 TYR A CA 1
ATOM 737 C C . TYR A 1 92 ? -0.880 -7.821 -11.379 1.00 82.25 92 TYR A C 1
ATOM 739 O O . TYR A 1 92 ? -0.083 -7.241 -12.113 1.00 82.25 92 TYR A O 1
ATOM 747 N N . MET A 1 93 ? -0.560 -8.892 -10.648 1.00 79.44 93 MET A N 1
ATOM 748 C CA . MET A 1 93 ? 0.715 -9.617 -10.669 1.00 79.44 93 MET A CA 1
ATOM 749 C C . MET A 1 93 ? 0.509 -10.983 -11.315 1.00 79.44 93 MET A C 1
ATOM 751 O O . MET A 1 93 ? 1.344 -11.369 -12.157 1.00 79.44 93 MET A O 1
#

Secondary structure (DSSP, 8-state):
----PPPPPP-B-HHHIIIIIHHHHHHTT--HHHHHHHHHHHHHHHS-SSTTT-SB-HHHHHHHHHHHHH-TTTSS--HHHHHHHHHHHHTT-

Radius of gyration: 14.16 Å; chains: 1; bounding box: 33×24×49 Å

Organism: NCBI:txid1797298

Foldseek 3Di:
DDDDDPDPAQFCAPVNCVPQLLVQLVVVVDDPQRSVVVCVLCVPQQDDPDPSSHGGHPVNLVVSLVVCVVPVVPDDDDPVSSVSSNVSVVVRD